Protein AF-A0A3M0ZHJ9-F1 (afdb_monomer_lite)

Radius of gyration: 31.37 Å; chains: 1; bounding box: 35×22×95 Å

Structure (mmCIF, N/CA/C/O backbone):
data_AF-A0A3M0ZHJ9-F1
#
_entry.id   AF-A0A3M0ZHJ9-F1
#
loop_
_atom_site.group_PDB
_atom_site.id
_atom_site.type_symbol
_atom_site.label_atom_id
_atom_site.label_alt_id
_atom_site.label_comp_id
_atom_site.label_asym_id
_atom_site.label_entity_id
_atom_site.label_seq_id
_atom_site.pdbx_PDB_ins_code
_atom_site.Cartn_x
_atom_site.Cartn_y
_atom_site.Cartn_z
_atom_site.occupancy
_atom_site.B_iso_or_equiv
_atom_site.auth_seq_id
_atom_site.auth_comp_id
_atom_site.auth_asym_id
_atom_site.auth_atom_id
_atom_site.pdbx_PDB_model_num
ATOM 1 N N . MET A 1 1 ? 16.906 12.364 71.053 1.00 59.41 1 MET A N 1
ATOM 2 C CA . MET A 1 1 ? 15.802 12.973 70.263 1.00 59.41 1 MET A CA 1
ATOM 3 C C . MET A 1 1 ? 16.184 13.371 68.825 1.00 59.41 1 MET A C 1
ATOM 5 O O . MET A 1 1 ? 15.276 13.589 68.035 1.00 59.41 1 MET A O 1
ATOM 9 N N . GLN A 1 2 ? 17.470 13.441 68.439 1.00 58.84 2 GLN A N 1
ATOM 10 C CA . GLN A 1 2 ? 17.884 13.729 67.048 1.00 58.84 2 GLN A CA 1
ATOM 11 C C . GLN A 1 2 ? 17.603 12.571 66.070 1.00 58.84 2 GLN A C 1
ATOM 13 O O . GLN A 1 2 ? 17.094 12.807 64.980 1.00 58.84 2 GLN A O 1
ATOM 18 N N . ASN A 1 3 ? 17.816 11.319 66.488 1.00 53.69 3 ASN A N 1
ATOM 19 C CA . ASN A 1 3 ? 17.627 10.139 65.626 1.00 53.69 3 ASN A CA 1
ATOM 20 C C . ASN A 1 3 ? 16.161 9.912 65.210 1.00 53.69 3 ASN A C 1
ATOM 22 O O . ASN A 1 3 ? 15.900 9.447 64.108 1.00 53.69 3 ASN A O 1
ATOM 26 N N . LEU A 1 4 ? 15.199 10.314 66.051 1.00 58.31 4 LEU A N 1
ATOM 27 C CA . LEU A 1 4 ? 13.767 10.218 65.743 1.00 58.31 4 LEU A CA 1
ATOM 28 C C . LEU A 1 4 ? 13.344 11.227 64.662 1.00 58.31 4 LEU A C 1
ATOM 30 O O . LEU A 1 4 ? 12.492 10.922 63.836 1.00 58.31 4 LEU A O 1
ATOM 34 N N . LYS A 1 5 ? 13.983 12.406 64.622 1.00 55.62 5 LYS A N 1
ATOM 35 C CA . LYS A 1 5 ? 13.772 13.399 63.559 1.00 55.62 5 LYS A CA 1
ATOM 36 C C . LYS A 1 5 ? 14.356 12.900 62.236 1.00 55.62 5 LYS A C 1
ATOM 38 O O . LYS A 1 5 ? 13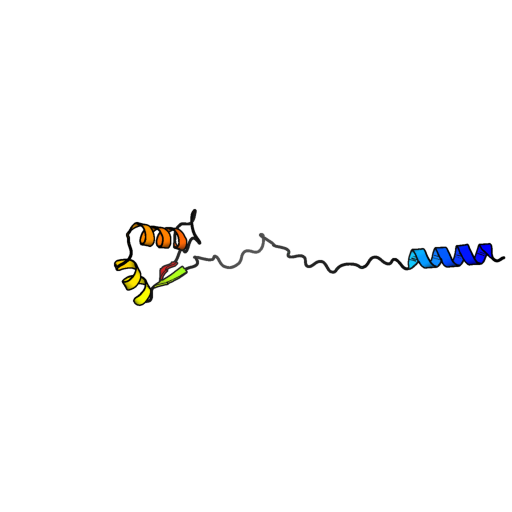.692 12.997 61.220 1.00 55.62 5 LYS A O 1
ATOM 43 N N . ILE A 1 6 ? 15.539 12.288 62.244 1.00 59.97 6 ILE A N 1
ATOM 44 C CA . ILE A 1 6 ? 16.167 11.760 61.019 1.00 59.97 6 ILE A CA 1
ATOM 45 C C . ILE A 1 6 ? 15.297 10.674 60.364 1.00 59.97 6 ILE A C 1
ATOM 47 O O . ILE A 1 6 ? 15.079 10.731 59.159 1.00 59.97 6 ILE A O 1
ATOM 51 N N . VAL A 1 7 ? 14.732 9.751 61.152 1.00 60.94 7 VAL A N 1
ATOM 52 C CA . VAL A 1 7 ? 13.817 8.707 60.646 1.00 60.94 7 VAL A CA 1
ATOM 53 C C . VAL A 1 7 ? 12.505 9.301 60.120 1.00 60.94 7 VAL A C 1
ATOM 55 O O . VAL A 1 7 ? 11.981 8.859 59.100 1.00 60.94 7 VAL A O 1
ATOM 58 N N . PHE A 1 8 ? 11.977 10.334 60.780 1.00 59.47 8 PHE A N 1
ATOM 59 C CA . PHE A 1 8 ? 10.748 10.999 60.340 1.00 59.47 8 PHE A CA 1
ATOM 60 C C . PHE A 1 8 ? 10.941 11.751 59.012 1.00 59.47 8 PHE A C 1
ATOM 62 O O . PHE A 1 8 ? 10.077 11.713 58.139 1.00 59.47 8 PHE A O 1
ATOM 69 N N . TRP A 1 9 ? 12.103 12.383 58.824 1.00 58.12 9 TRP A N 1
ATOM 70 C CA . TRP A 1 9 ? 12.437 13.113 57.599 1.00 58.12 9 TRP A CA 1
ATOM 71 C C . TRP A 1 9 ? 12.842 12.185 56.443 1.00 58.12 9 TRP A C 1
ATOM 73 O O . TRP A 1 9 ? 12.497 12.471 55.298 1.00 58.12 9 TRP A O 1
ATOM 83 N N . SER A 1 10 ? 13.494 11.046 56.712 1.00 58.44 10 SER A N 1
ATOM 84 C CA . SER A 1 10 ? 13.790 10.045 55.675 1.00 58.44 10 SER A CA 1
ATOM 85 C C . SER A 1 10 ? 12.530 9.332 55.173 1.00 58.44 10 SER A C 1
ATOM 87 O O . SER A 1 10 ? 12.410 9.068 53.979 1.00 58.44 10 SER A O 1
ATOM 89 N N . SER A 1 11 ? 11.552 9.098 56.051 1.00 57.66 11 SER A N 1
ATOM 90 C CA . SER A 1 11 ? 10.255 8.508 55.684 1.00 57.66 11 SER A CA 1
ATOM 91 C C . SER A 1 11 ? 9.425 9.438 54.788 1.00 57.66 11 SER A C 1
ATOM 93 O O . SER A 1 11 ? 8.774 8.976 53.853 1.00 57.66 11 SER A O 1
ATOM 95 N N . LEU A 1 12 ? 9.494 10.755 55.022 1.00 57.75 12 LEU A N 1
ATOM 96 C CA . LEU A 1 12 ? 8.829 11.765 54.189 1.00 57.75 12 LEU A CA 1
ATOM 97 C C . LEU A 1 12 ? 9.445 11.852 52.780 1.00 57.75 12 LEU A C 1
ATOM 99 O O . LEU A 1 12 ? 8.729 12.070 51.805 1.00 57.75 12 LEU A O 1
ATOM 103 N N . PHE A 1 13 ? 10.758 11.636 52.660 1.00 55.78 13 PHE A N 1
ATOM 104 C CA . PHE A 1 13 ? 11.470 11.676 51.379 1.00 55.78 13 PHE A CA 1
ATOM 105 C C . PHE A 1 13 ? 11.125 10.483 50.468 1.00 55.78 13 PHE A C 1
ATOM 107 O O . PHE A 1 13 ? 11.060 10.637 49.251 1.00 55.78 13 PHE A O 1
ATOM 114 N N . ILE A 1 14 ? 10.824 9.314 51.046 1.00 57.78 14 ILE A N 1
ATOM 115 C CA . ILE A 1 14 ? 10.428 8.103 50.300 1.00 57.78 14 ILE A CA 1
ATOM 116 C C . ILE A 1 14 ? 9.001 8.223 49.728 1.00 57.78 14 ILE A C 1
ATOM 118 O O . ILE A 1 14 ? 8.706 7.637 48.691 1.00 57.78 14 ILE A O 1
ATOM 122 N N . MET A 1 15 ? 8.119 9.028 50.334 1.00 55.12 15 MET A N 1
ATOM 123 C CA . MET A 1 15 ? 6.789 9.308 49.768 1.00 55.12 15 MET A CA 1
ATOM 124 C C . MET A 1 15 ? 6.796 10.335 48.623 1.00 55.12 15 MET A C 1
ATOM 126 O O . MET A 1 15 ? 5.810 10.426 47.893 1.00 55.12 15 MET A O 1
ATOM 130 N N . LEU A 1 16 ? 7.887 11.087 48.431 1.00 54.47 16 LEU A N 1
ATOM 131 C CA . LEU A 1 16 ? 7.978 12.136 47.406 1.00 54.47 16 LEU A CA 1
ATOM 132 C C . LEU A 1 16 ? 8.478 11.626 46.043 1.00 54.47 16 LEU A C 1
ATOM 134 O O . LEU A 1 16 ? 8.633 12.403 45.106 1.00 54.47 16 LEU A O 1
ATOM 138 N N . THR A 1 17 ? 8.693 10.321 45.893 1.00 59.56 17 THR A N 1
ATOM 139 C CA . THR A 1 17 ? 8.848 9.678 44.584 1.00 59.56 17 THR A CA 1
ATOM 140 C C . THR A 1 17 ? 7.485 9.188 44.099 1.00 59.56 17 THR A C 1
ATOM 142 O O . THR A 1 17 ? 7.280 7.997 43.868 1.00 59.56 17 THR A O 1
ATOM 145 N N . ALA A 1 18 ? 6.520 10.105 43.984 1.00 59.78 18 ALA A N 1
ATOM 146 C CA . ALA A 1 18 ? 5.314 9.838 43.215 1.00 59.78 18 ALA A CA 1
ATOM 147 C C . ALA A 1 18 ? 5.758 9.541 41.776 1.00 59.78 18 ALA A C 1
ATOM 149 O O . ALA A 1 18 ? 6.460 10.346 41.160 1.00 59.78 18 ALA A O 1
ATOM 150 N N . SER A 1 19 ? 5.429 8.351 41.271 1.00 61.03 19 SER A N 1
ATOM 151 C CA . SER A 1 19 ? 5.822 7.931 39.930 1.00 61.03 19 SER A CA 1
ATOM 152 C C . SER A 1 19 ? 5.333 8.959 38.916 1.00 61.03 19 SER A C 1
ATOM 154 O O . SER A 1 19 ? 4.137 9.246 38.862 1.00 61.03 19 SER A O 1
ATOM 156 N N . ALA A 1 20 ? 6.238 9.492 38.098 1.00 62.78 20 ALA A N 1
ATOM 157 C CA . ALA A 1 20 ? 5.864 10.272 36.932 1.00 62.78 20 ALA A CA 1
ATOM 158 C C . ALA A 1 20 ? 5.079 9.358 35.977 1.00 62.78 20 ALA A C 1
ATOM 160 O O . ALA A 1 20 ? 5.658 8.574 35.223 1.00 62.78 20 ALA A O 1
ATOM 161 N N . GLN A 1 21 ? 3.748 9.405 36.062 1.00 65.94 21 GLN A N 1
ATOM 162 C CA . GLN A 1 21 ? 2.854 8.722 35.139 1.00 65.94 21 GLN A CA 1
ATOM 163 C C . GLN A 1 21 ? 3.097 9.339 33.758 1.00 65.94 21 GLN A C 1
ATOM 165 O O . GLN A 1 21 ? 2.709 10.472 33.492 1.00 65.94 21 GLN A O 1
ATOM 170 N N . THR A 1 22 ? 3.817 8.625 32.897 1.00 71.00 22 THR A N 1
ATOM 171 C CA . THR A 1 22 ? 3.999 9.046 31.508 1.00 71.00 22 THR A CA 1
ATOM 172 C C . THR A 1 22 ? 2.674 8.823 30.793 1.00 71.00 22 THR A C 1
ATOM 174 O O . THR A 1 22 ? 2.221 7.681 30.696 1.00 71.00 22 THR A O 1
ATOM 177 N N . ASP A 1 23 ? 2.047 9.894 30.307 1.00 76.38 23 ASP A N 1
ATOM 178 C CA . ASP A 1 23 ? 0.850 9.789 29.475 1.00 76.38 23 ASP A CA 1
ATOM 179 C C . ASP A 1 23 ? 1.195 9.025 28.195 1.00 76.38 23 ASP A C 1
ATOM 181 O O . ASP A 1 23 ? 1.847 9.525 27.275 1.00 76.38 23 ASP A O 1
ATOM 185 N N . ARG A 1 24 ? 0.796 7.753 28.158 1.00 85.62 24 ARG A N 1
ATOM 186 C CA . ARG A 1 24 ? 1.066 6.860 27.038 1.00 85.62 24 ARG A CA 1
ATOM 187 C C . ARG A 1 24 ? -0.095 6.916 26.057 1.00 85.62 24 ARG A C 1
ATOM 189 O O . ARG A 1 24 ? -1.149 6.324 26.301 1.00 85.62 24 ARG A O 1
ATOM 196 N N . LEU A 1 25 ? 0.122 7.560 24.911 1.00 91.25 25 LEU A N 1
ATOM 197 C CA . LEU A 1 25 ? -0.819 7.503 23.796 1.00 91.25 25 LEU A CA 1
ATOM 198 C C . LEU A 1 25 ? -1.055 6.040 23.402 1.00 91.25 25 LEU A C 1
ATOM 200 O O . LEU A 1 25 ? -0.124 5.313 23.059 1.00 91.25 25 LEU A O 1
ATOM 204 N N . THR A 1 26 ? -2.312 5.609 23.467 1.00 92.94 26 THR A N 1
ATOM 205 C CA . THR A 1 26 ? -2.723 4.256 23.088 1.00 92.94 26 THR A CA 1
ATOM 206 C C . THR A 1 26 ? -3.800 4.351 22.016 1.00 92.94 26 THR A C 1
ATOM 208 O O . THR A 1 26 ? -4.840 4.966 22.238 1.00 92.94 26 THR A O 1
ATOM 211 N N . VAL A 1 27 ? -3.562 3.719 20.865 1.00 94.25 27 VAL A N 1
ATOM 212 C CA . VAL A 1 27 ? -4.541 3.596 19.776 1.00 94.25 27 VAL A CA 1
ATOM 213 C C . VAL A 1 27 ? -5.232 2.241 19.897 1.00 94.25 27 VAL A C 1
ATOM 215 O O . VAL A 1 27 ? -4.565 1.210 19.969 1.00 94.25 27 VAL A O 1
ATOM 218 N N . LYS A 1 28 ? -6.568 2.237 19.938 1.00 95.62 28 LYS A N 1
ATOM 219 C CA . LYS A 1 28 ? -7.385 1.016 19.927 1.00 95.62 28 LYS A CA 1
ATOM 220 C C . LYS A 1 28 ? -8.033 0.861 18.556 1.00 95.62 28 LYS A C 1
ATOM 222 O O . LYS A 1 28 ? -8.678 1.791 18.083 1.00 95.62 28 LYS A O 1
ATOM 227 N N . VAL A 1 29 ? -7.871 -0.310 17.949 1.00 95.38 29 VAL A N 1
ATOM 228 C CA . VAL A 1 29 ? -8.539 -0.683 16.698 1.00 95.38 29 VAL A CA 1
ATOM 229 C C . VAL A 1 29 ? -9.664 -1.652 17.039 1.00 95.38 29 VAL A C 1
ATOM 231 O O . VAL A 1 29 ? -9.416 -2.675 17.673 1.00 95.38 29 VAL A O 1
ATOM 234 N N . ASP A 1 30 ? -10.891 -1.319 16.645 1.00 96.38 30 ASP A N 1
ATOM 235 C CA . ASP A 1 30 ? -12.069 -2.165 16.841 1.00 96.38 30 ASP A CA 1
ATOM 236 C C . ASP A 1 30 ? -12.571 -2.698 15.495 1.00 96.38 30 ASP A C 1
ATOM 238 O O . ASP A 1 30 ? -13.199 -1.985 14.714 1.00 96.38 30 ASP A O 1
ATOM 242 N N . CYS A 1 31 ? -12.291 -3.975 15.239 1.00 95.25 31 CYS A N 1
ATOM 243 C CA . CYS A 1 31 ? -12.646 -4.649 13.993 1.00 95.25 31 CYS A CA 1
ATOM 244 C C . CYS A 1 31 ? -14.131 -5.053 13.906 1.00 95.25 31 CYS A C 1
ATOM 246 O O . CYS A 1 31 ? -14.556 -5.538 12.858 1.00 95.25 31 CYS A O 1
ATOM 248 N N . THR A 1 32 ? -14.925 -4.878 14.971 1.00 97.56 32 THR A N 1
ATOM 249 C CA . THR A 1 32 ? -16.369 -5.191 14.959 1.00 97.56 32 THR A CA 1
ATOM 250 C C . THR A 1 32 ? -17.203 -4.088 14.302 1.00 97.56 32 THR A C 1
ATOM 252 O O . THR A 1 32 ? -18.308 -4.344 13.825 1.00 97.56 32 THR A O 1
ATOM 255 N N . HIS A 1 33 ? -16.654 -2.874 14.204 1.00 96.50 33 HIS A N 1
ATOM 256 C CA . HIS A 1 33 ? -17.309 -1.714 13.608 1.00 96.50 33 HIS A CA 1
ATOM 257 C C . HIS A 1 33 ? -16.798 -1.450 12.186 1.00 96.50 33 HIS A C 1
ATOM 259 O O . HIS A 1 33 ? -15.888 -0.648 11.971 1.00 96.50 33 HIS A O 1
ATOM 265 N N . GLN A 1 34 ? -17.417 -2.090 11.195 1.00 96.62 34 GLN A N 1
ATOM 266 C CA . GLN A 1 34 ? -17.074 -1.881 9.785 1.00 96.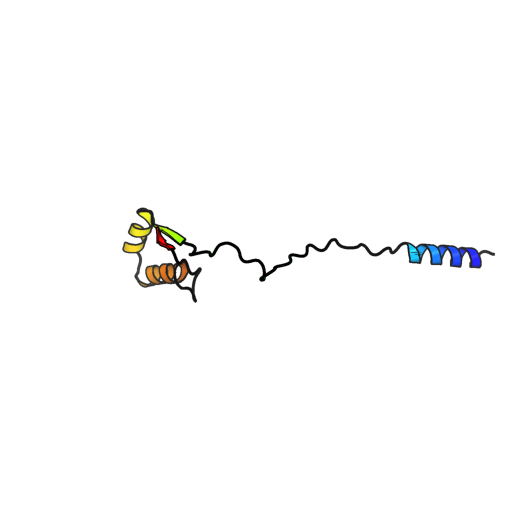62 34 GLN A CA 1
ATOM 267 C C . GLN A 1 34 ? -17.522 -0.497 9.279 1.00 96.62 34 GLN A C 1
ATOM 269 O O . GLN A 1 34 ? -18.539 0.050 9.718 1.00 96.62 34 GLN A O 1
ATOM 274 N N . LYS A 1 35 ? -16.740 0.082 8.360 1.00 95.31 35 LYS A N 1
ATOM 275 C CA . LYS A 1 35 ? -17.004 1.374 7.700 1.00 95.31 35 LYS A CA 1
ATOM 276 C C . LYS A 1 35 ? -17.002 1.188 6.179 1.00 95.31 35 LYS A C 1
ATOM 278 O O . LYS A 1 35 ? -17.456 0.156 5.698 1.00 95.31 35 LYS A O 1
ATOM 283 N N . GLN A 1 36 ? -16.544 2.181 5.419 1.00 97.44 36 GLN A N 1
ATOM 284 C CA . GLN A 1 36 ? -16.439 2.068 3.971 1.00 97.44 36 GLN A CA 1
ATOM 285 C C . GLN A 1 36 ? -15.421 1.000 3.557 1.00 97.44 36 GLN A C 1
ATOM 287 O O . GLN A 1 36 ? -14.404 0.798 4.223 1.00 97.44 36 GLN A O 1
ATOM 292 N N . VAL A 1 37 ? -15.683 0.368 2.417 1.00 96.94 37 VAL A N 1
ATOM 293 C CA . VAL A 1 37 ? -14.691 -0.433 1.702 1.00 96.94 37 VAL A CA 1
ATOM 294 C C . VAL A 1 37 ? -13.862 0.515 0.843 1.00 96.94 37 VAL A C 1
ATOM 296 O O . VAL A 1 37 ? -14.396 1.449 0.249 1.00 96.94 37 VAL A O 1
ATOM 299 N N . ILE A 1 38 ? -12.549 0.307 0.827 1.00 96.62 38 ILE A N 1
ATOM 300 C CA . ILE A 1 38 ? -11.635 1.076 -0.012 1.00 96.62 38 ILE A CA 1
ATOM 301 C C . ILE A 1 38 ? -11.375 0.269 -1.278 1.00 96.62 38 ILE A C 1
ATOM 303 O O . ILE A 1 38 ? -10.795 -0.811 -1.203 1.00 96.62 38 ILE A O 1
ATOM 307 N N . ASP A 1 39 ? -11.789 0.804 -2.425 1.00 96.19 39 ASP A N 1
ATOM 308 C CA . ASP A 1 39 ? -11.616 0.140 -3.723 1.00 96.19 39 ASP A CA 1
ATOM 309 C C . ASP A 1 39 ? -10.147 0.095 -4.159 1.00 96.19 39 ASP A C 1
ATOM 311 O O . ASP A 1 39 ? -9.699 -0.846 -4.815 1.00 96.19 39 ASP A O 1
ATOM 315 N N . GLY A 1 40 ? -9.371 1.118 -3.795 1.00 95.31 40 GLY A N 1
ATOM 316 C CA . GLY A 1 40 ? -7.969 1.182 -4.161 1.00 95.31 40 GLY A CA 1
ATOM 317 C C . GLY A 1 40 ? -7.329 2.549 -4.004 1.00 95.31 40 GLY A C 1
ATOM 318 O O . GLY A 1 40 ? -7.977 3.546 -3.686 1.00 95.31 40 GLY A O 1
ATOM 319 N N . PHE A 1 41 ? -6.033 2.576 -4.288 1.00 95.62 41 PHE A N 1
ATOM 320 C CA . PHE A 1 41 ? -5.231 3.789 -4.383 1.00 95.62 41 PHE A CA 1
ATOM 321 C C . PHE A 1 41 ? -4.521 3.8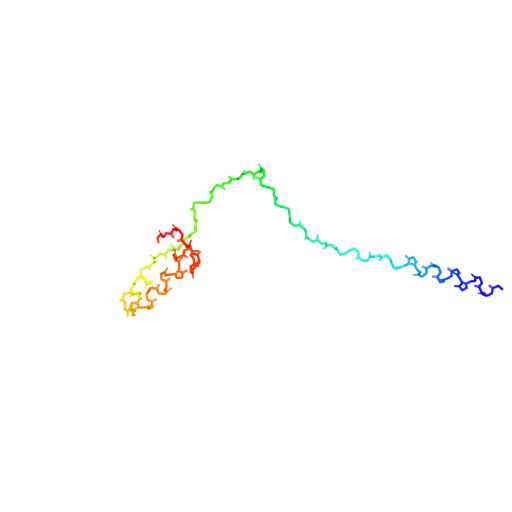00 -5.727 1.00 95.62 41 PHE A C 1
ATOM 323 O O . PHE A 1 41 ? -4.167 2.751 -6.267 1.00 95.62 41 PHE A O 1
ATOM 330 N N . GLY A 1 42 ? -4.326 4.989 -6.284 1.00 93.31 42 GLY A N 1
ATOM 331 C CA . GLY A 1 42 ? -3.855 5.110 -7.649 1.00 93.31 42 GLY A CA 1
ATOM 332 C C . GLY A 1 42 ? -3.057 6.357 -7.939 1.00 93.31 42 GLY A C 1
ATOM 333 O O . GLY A 1 42 ? -2.977 7.281 -7.131 1.00 93.31 42 GLY A O 1
ATOM 334 N N . ALA A 1 43 ? -2.505 6.367 -9.144 1.00 87.12 43 ALA A N 1
ATOM 335 C CA . ALA A 1 43 ? -1.826 7.509 -9.728 1.00 87.12 43 ALA A CA 1
ATOM 336 C C . ALA A 1 43 ? -2.628 8.043 -10.918 1.00 87.12 43 ALA A C 1
ATOM 338 O O . ALA A 1 43 ? -3.497 7.359 -11.462 1.00 87.12 43 ALA A O 1
ATOM 339 N N . CYS A 1 44 ? -2.312 9.266 -11.341 1.00 87.06 44 CYS A N 1
ATOM 340 C CA . CYS A 1 44 ? -2.789 9.783 -12.616 1.00 87.06 44 CYS A CA 1
ATOM 341 C C . CYS A 1 44 ? -1.658 9.821 -13.640 1.00 87.06 44 CYS A C 1
ATOM 343 O O . CYS A 1 44 ? -0.508 10.127 -13.305 1.00 87.06 44 CYS A O 1
ATOM 345 N N . SER A 1 45 ? -1.987 9.540 -14.895 1.00 78.94 45 SER A N 1
ATOM 346 C CA . SER A 1 45 ? -1.071 9.728 -16.013 1.00 78.94 45 SER A CA 1
ATOM 347 C C . SER A 1 45 ? -1.423 11.015 -16.757 1.00 78.94 45 SER A C 1
ATOM 349 O O . SER A 1 45 ? -2.317 11.073 -17.594 1.00 78.94 45 SER A O 1
ATOM 351 N N . ALA A 1 46 ? -0.699 12.092 -16.456 1.00 67.88 46 ALA A N 1
ATOM 352 C CA . ALA A 1 46 ? -0.687 13.268 -17.321 1.00 67.88 46 ALA A CA 1
ATOM 353 C C . ALA A 1 46 ? 0.300 13.041 -18.477 1.00 67.88 46 ALA A C 1
ATOM 355 O O . ALA A 1 46 ? 1.243 12.264 -18.368 1.00 67.88 46 ALA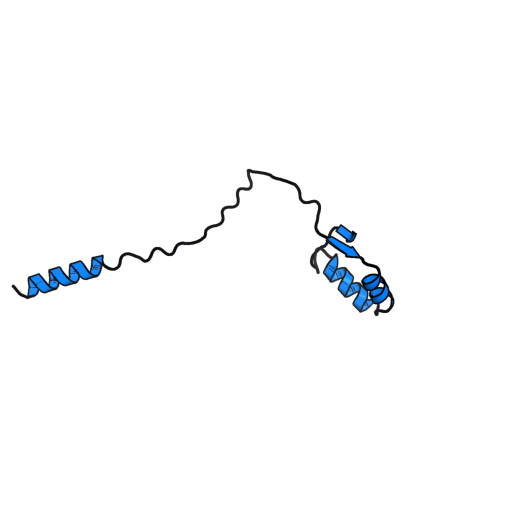 A O 1
ATOM 356 N N . TRP A 1 47 ? 0.110 13.717 -19.607 1.00 61.34 47 TRP A N 1
ATOM 357 C CA . TRP A 1 47 ? 0.749 13.387 -20.893 1.00 61.34 47 TRP A CA 1
ATOM 358 C C . TRP A 1 47 ? 2.291 13.324 -20.884 1.00 61.34 47 TRP A C 1
ATOM 360 O O . TRP A 1 47 ? 2.899 12.717 -21.767 1.00 61.34 47 TRP A O 1
ATOM 370 N N . TYR A 1 48 ? 2.939 13.973 -19.917 1.00 70.31 48 TYR A N 1
ATOM 371 C CA . TYR A 1 48 ? 4.393 14.071 -19.820 1.00 70.31 48 TYR A CA 1
ATOM 372 C C . TYR A 1 48 ? 5.071 12.770 -19.337 1.00 70.31 48 TYR A C 1
ATOM 374 O O . TYR A 1 48 ? 5.949 12.283 -20.054 1.00 70.31 48 TYR A O 1
ATOM 382 N N . PRO A 1 49 ? 4.655 12.142 -18.215 1.00 69.12 49 PRO A N 1
ATOM 383 C CA . PRO A 1 49 ? 5.187 10.844 -17.792 1.00 69.12 49 PRO A CA 1
ATOM 384 C C . PRO A 1 49 ? 5.129 9.762 -18.879 1.00 69.12 49 PRO A C 1
ATOM 386 O O . PRO A 1 49 ? 6.104 9.043 -19.073 1.00 69.12 49 PRO A O 1
ATOM 389 N N . HIS A 1 50 ? 4.048 9.699 -19.661 1.00 72.06 50 HIS A N 1
ATOM 390 C CA . HIS A 1 50 ? 3.922 8.721 -20.746 1.00 72.06 50 HIS A CA 1
ATOM 391 C C . HIS A 1 50 ? 4.973 8.922 -21.852 1.00 72.06 50 HIS A C 1
ATOM 393 O O . HIS A 1 50 ? 5.611 7.965 -22.291 1.00 72.06 50 HIS A O 1
ATOM 399 N N . ARG A 1 51 ? 5.220 10.175 -22.266 1.00 77.06 51 ARG A N 1
ATOM 400 C CA . ARG A 1 51 ? 6.255 10.484 -23.268 1.00 77.06 51 ARG A CA 1
ATOM 401 C C . ARG A 1 51 ? 7.665 10.180 -22.771 1.00 77.06 51 ARG A C 1
ATOM 403 O O . ARG A 1 51 ? 8.485 9.702 -23.549 1.00 77.06 51 ARG A O 1
ATOM 410 N N . MET A 1 52 ? 7.931 10.415 -21.489 1.00 79.81 52 MET A N 1
ATOM 411 C CA . MET A 1 52 ? 9.212 10.066 -20.871 1.00 79.81 52 MET A CA 1
ATOM 412 C C . MET A 1 52 ? 9.425 8.554 -20.820 1.00 79.81 52 MET A C 1
ATOM 414 O O . MET A 1 52 ? 10.513 8.089 -21.145 1.00 79.81 52 MET A O 1
ATOM 418 N N . MET A 1 53 ? 8.389 7.773 -20.512 1.00 81.38 53 MET A N 1
ATOM 419 C CA . MET A 1 53 ? 8.503 6.313 -20.501 1.00 81.38 53 MET A CA 1
ATOM 420 C C . MET A 1 53 ? 8.811 5.736 -21.889 1.00 81.38 53 MET A C 1
ATOM 422 O O . MET A 1 53 ? 9.608 4.806 -21.989 1.00 81.38 53 MET A O 1
ATOM 426 N N . MET A 1 54 ? 8.252 6.290 -22.971 1.00 82.00 54 MET A N 1
ATOM 427 C CA . MET A 1 54 ? 8.491 5.768 -24.327 1.00 82.00 54 MET A CA 1
ATOM 428 C C . MET A 1 54 ? 9.960 5.811 -24.765 1.00 82.00 54 MET A C 1
ATOM 430 O O . MET A 1 54 ? 10.397 4.930 -25.501 1.00 82.00 54 MET A O 1
ATOM 434 N N . VAL A 1 55 ? 10.722 6.810 -24.315 1.00 89.62 55 VAL A N 1
ATOM 435 C CA . VAL A 1 55 ? 12.136 6.979 -24.695 1.00 89.62 55 VAL A CA 1
ATOM 436 C C . VAL A 1 55 ? 13.109 6.287 -23.735 1.00 89.62 55 VAL A C 1
ATOM 438 O O . VAL A 1 55 ? 14.306 6.236 -24.009 1.00 89.62 55 VAL A O 1
ATOM 441 N N . MET A 1 56 ? 12.620 5.746 -22.616 1.00 89.88 56 MET A N 1
ATOM 442 C CA . MET A 1 56 ? 13.449 5.011 -21.657 1.00 89.88 56 MET A CA 1
ATOM 443 C C . MET A 1 56 ? 13.828 3.616 -22.179 1.00 89.88 56 MET A C 1
ATOM 445 O O . MET A 1 56 ? 13.073 3.014 -22.945 1.00 89.88 56 MET A O 1
ATOM 449 N N . PRO A 1 57 ? 14.954 3.039 -21.726 1.00 95.06 57 PRO A N 1
ATOM 450 C CA . PRO A 1 57 ? 15.232 1.617 -21.893 1.00 95.06 57 PRO A CA 1
ATOM 451 C C . PRO A 1 57 ? 14.130 0.744 -21.278 1.00 95.06 57 PRO A C 1
ATOM 453 O O . PRO A 1 57 ? 13.528 1.098 -20.262 1.00 95.06 57 PRO A O 1
ATOM 456 N N . GLU A 1 58 ? 13.898 -0.431 -21.859 1.00 92.94 58 GLU A N 1
ATOM 457 C CA . GLU A 1 58 ? 12.860 -1.362 -21.399 1.00 92.94 58 GLU A CA 1
ATOM 458 C C . GLU A 1 58 ? 13.035 -1.776 -19.936 1.00 92.94 58 GLU A C 1
ATOM 460 O O . GLU A 1 58 ? 12.071 -1.760 -19.175 1.00 92.94 58 GLU A O 1
ATOM 465 N N . SER A 1 59 ? 14.273 -2.042 -19.515 1.00 94.38 59 SER A N 1
ATOM 466 C CA . SER A 1 59 ? 14.587 -2.389 -18.126 1.00 94.38 59 SER A CA 1
ATOM 467 C C . SER A 1 59 ? 14.180 -1.295 -17.136 1.00 94.38 59 SER A C 1
ATOM 469 O O . SER A 1 59 ? 13.685 -1.595 -16.052 1.00 94.38 59 SER A O 1
ATOM 471 N N . GLN A 1 60 ? 14.331 -0.023 -17.512 1.00 93.94 60 GLN A N 1
ATOM 472 C CA . GLN A 1 60 ? 13.951 1.108 -16.664 1.00 93.94 60 GLN A CA 1
ATOM 473 C C . GLN A 1 60 ? 12.436 1.308 -16.633 1.00 93.94 60 GLN A C 1
ATOM 475 O O . GLN A 1 60 ? 11.876 1.533 -15.561 1.00 93.94 60 GLN A O 1
ATOM 480 N N . ARG A 1 61 ? 11.754 1.162 -17.779 1.00 92.38 61 ARG A N 1
ATOM 481 C CA . ARG A 1 61 ? 10.283 1.164 -17.811 1.00 92.38 61 ARG A CA 1
ATOM 482 C C . ARG A 1 61 ? 9.715 0.078 -16.907 1.00 92.38 61 ARG A C 1
ATOM 484 O O . ARG A 1 61 ? 8.819 0.364 -16.119 1.00 92.38 61 ARG A O 1
ATOM 491 N N . GLN A 1 62 ? 10.247 -1.139 -17.008 1.00 93.75 62 GLN A N 1
ATOM 492 C CA . GLN A 1 62 ? 9.768 -2.260 -16.211 1.00 93.75 62 GLN A CA 1
ATOM 493 C C . GLN A 1 62 ? 10.008 -2.024 -14.721 1.00 93.75 62 GLN A C 1
ATOM 495 O O . GLN A 1 62 ? 9.113 -2.277 -13.928 1.00 93.75 62 GLN A O 1
ATOM 500 N N . ALA A 1 63 ? 11.160 -1.468 -14.333 1.00 94.06 63 ALA A N 1
ATOM 501 C CA . ALA A 1 63 ? 11.424 -1.123 -12.937 1.00 94.06 63 ALA A CA 1
ATOM 502 C C . ALA A 1 63 ? 10.412 -0.102 -12.381 1.00 94.06 63 ALA A C 1
ATOM 504 O O . ALA A 1 63 ? 9.957 -0.243 -11.248 1.00 94.06 63 ALA A O 1
ATOM 505 N N . ILE A 1 64 ? 10.021 0.898 -13.180 1.00 91.94 64 ILE A N 1
ATOM 506 C CA . ILE A 1 64 ? 9.001 1.886 -12.792 1.00 91.94 64 ILE A CA 1
ATOM 507 C C . ILE A 1 64 ? 7.620 1.230 -12.672 1.00 91.94 64 ILE A C 1
ATOM 509 O O . ILE A 1 64 ? 6.899 1.495 -11.712 1.00 91.94 64 ILE A O 1
ATOM 513 N N . LEU A 1 65 ? 7.249 0.369 -13.622 1.00 91.44 65 LEU A N 1
ATOM 514 C CA . LEU A 1 65 ? 5.970 -0.343 -13.588 1.00 91.44 65 LEU A CA 1
ATOM 515 C C . LEU A 1 65 ? 5.887 -1.313 -12.406 1.00 91.44 65 LEU A C 1
ATOM 517 O O . LEU A 1 65 ? 4.873 -1.326 -11.712 1.00 91.44 65 LEU A O 1
ATOM 521 N N . ASP A 1 66 ? 6.957 -2.062 -12.136 1.00 96.19 66 ASP A N 1
ATOM 522 C CA . ASP A 1 66 ? 7.057 -2.943 -10.973 1.00 96.19 66 ASP A CA 1
ATOM 523 C C . ASP A 1 66 ? 6.933 -2.127 -9.682 1.00 96.19 66 ASP A C 1
ATOM 525 O O . ASP A 1 66 ? 6.153 -2.484 -8.804 1.00 96.19 66 ASP A O 1
ATOM 529 N N . PHE A 1 67 ? 7.632 -0.996 -9.579 1.00 94.69 67 PHE A N 1
ATOM 530 C CA . PHE A 1 67 ? 7.540 -0.136 -8.402 1.00 94.69 67 PHE A CA 1
ATOM 531 C C . PHE A 1 67 ? 6.125 0.418 -8.178 1.00 94.69 67 PHE A C 1
ATOM 533 O O . PHE A 1 67 ? 5.658 0.448 -7.042 1.00 94.69 67 PHE A O 1
ATOM 540 N N . LEU A 1 68 ? 5.438 0.862 -9.233 1.00 93.25 68 LEU A N 1
ATOM 541 C CA . LEU A 1 68 ? 4.123 1.494 -9.103 1.00 93.25 68 LEU A CA 1
ATOM 542 C C . LEU A 1 68 ? 2.993 0.479 -8.908 1.00 93.25 68 LEU A C 1
ATOM 544 O O . LEU A 1 68 ? 2.124 0.697 -8.068 1.00 93.25 68 LEU A O 1
ATOM 548 N N . PHE A 1 69 ? 2.992 -0.615 -9.668 1.00 94.25 69 PHE A N 1
ATOM 549 C CA . PHE A 1 69 ? 1.818 -1.481 -9.813 1.00 94.25 69 PHE A CA 1
ATOM 550 C C . PHE A 1 69 ? 2.027 -2.911 -9.312 1.00 94.25 69 PHE A C 1
ATOM 552 O O . PHE A 1 69 ? 1.045 -3.634 -9.157 1.00 94.25 69 PHE A O 1
ATOM 559 N N . SER A 1 70 ? 3.261 -3.350 -9.030 1.00 96.19 70 SER A N 1
ATOM 560 C CA . SER A 1 70 ? 3.448 -4.670 -8.420 1.00 96.19 70 SER A CA 1
ATOM 561 C C . SER A 1 70 ? 2.953 -4.648 -6.970 1.00 96.19 70 SER A C 1
ATOM 563 O O . SER A 1 70 ? 3.437 -3.826 -6.187 1.00 96.19 70 SER A O 1
ATOM 565 N N . PRO A 1 71 ? 2.056 -5.567 -6.572 1.00 94.81 71 PRO A N 1
ATOM 566 C CA . PRO A 1 71 ? 1.656 -5.713 -5.174 1.00 94.81 71 PRO A CA 1
ATOM 567 C C . PRO A 1 71 ? 2.759 -6.338 -4.306 1.00 94.81 71 PRO A C 1
ATOM 569 O O . PRO A 1 71 ? 2.708 -6.235 -3.086 1.00 94.81 71 PRO A O 1
ATOM 572 N N . GLU A 1 72 ? 3.750 -6.991 -4.921 1.00 96.62 72 GLU A N 1
ATOM 573 C CA . GLU A 1 72 ? 4.821 -7.702 -4.212 1.00 96.62 72 GLU A CA 1
ATOM 574 C C . GLU A 1 72 ? 6.127 -6.906 -4.167 1.00 96.62 72 GLU A C 1
ATOM 576 O O . GLU A 1 72 ? 6.847 -6.943 -3.171 1.00 96.62 72 GLU A O 1
ATOM 581 N N . LYS A 1 73 ? 6.453 -6.192 -5.251 1.00 95.62 73 LYS A N 1
ATOM 582 C CA . LYS A 1 73 ? 7.735 -5.484 -5.404 1.00 95.62 73 LYS A CA 1
ATOM 583 C C . LYS A 1 73 ? 7.630 -3.971 -5.207 1.00 95.62 73 LYS A C 1
ATOM 585 O O . LYS A 1 73 ? 8.657 -3.294 -5.187 1.00 95.62 73 LYS A O 1
ATOM 59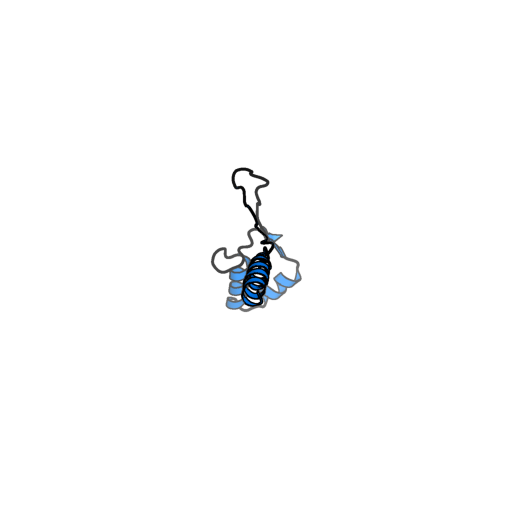0 N N . GLY A 1 74 ? 6.412 -3.441 -5.129 1.00 95.31 74 GLY A N 1
ATOM 591 C CA . GLY A 1 74 ? 6.131 -2.017 -5.237 1.00 95.31 74 GLY A CA 1
ATOM 592 C C . GLY A 1 74 ? 5.075 -1.525 -4.257 1.00 95.31 74 GLY A C 1
ATOM 593 O O . GLY A 1 74 ? 4.738 -2.188 -3.279 1.00 95.31 74 GLY A O 1
ATOM 594 N N . ILE A 1 75 ? 4.552 -0.331 -4.530 1.00 95.62 75 ILE A N 1
ATOM 595 C CA . ILE A 1 75 ? 3.512 0.313 -3.714 1.00 95.62 75 ILE A CA 1
ATOM 596 C C . ILE A 1 75 ? 2.097 -0.191 -4.037 1.00 95.62 75 ILE A C 1
ATOM 598 O O . ILE A 1 75 ? 1.146 0.216 -3.374 1.00 95.62 75 ILE A O 1
ATOM 602 N N . GLY A 1 76 ? 1.954 -1.056 -5.048 1.00 96.25 76 GLY A N 1
ATOM 603 C CA . GLY A 1 76 ? 0.707 -1.752 -5.355 1.00 96.25 76 GLY A CA 1
ATOM 604 C C . GLY A 1 76 ? -0.462 -0.837 -5.720 1.00 96.25 76 GLY A C 1
ATOM 605 O O . GLY A 1 76 ? -1.582 -1.089 -5.274 1.00 96.25 76 GLY A O 1
ATOM 606 N N . CYS A 1 77 ? -0.238 0.222 -6.508 1.00 96.00 77 CYS A N 1
ATOM 607 C CA . CYS A 1 77 ? -1.341 1.024 -7.035 1.00 96.00 77 CYS A CA 1
ATOM 608 C C . CYS A 1 77 ? -2.320 0.124 -7.799 1.00 96.00 77 CYS A C 1
ATOM 610 O O . CYS A 1 77 ? -1.934 -0.597 -8.715 1.00 96.00 77 CYS A O 1
ATOM 612 N N . SER A 1 78 ? -3.597 0.200 -7.440 1.00 95.81 78 SER A N 1
ATOM 613 C CA . SER A 1 78 ? -4.671 -0.587 -8.049 1.00 95.81 78 SER A CA 1
ATOM 614 C C . SER A 1 78 ? -5.575 0.242 -8.963 1.00 95.81 78 SER A C 1
ATOM 616 O O . SER A 1 78 ? -6.446 -0.306 -9.632 1.00 95.81 78 SER A O 1
ATOM 618 N N . ILE A 1 79 ? -5.362 1.562 -9.018 1.00 94.56 79 ILE A N 1
ATOM 619 C CA . ILE A 1 79 ? -6.122 2.496 -9.854 1.00 94.56 79 ILE A CA 1
ATOM 620 C C . ILE A 1 79 ? -5.151 3.334 -10.705 1.00 94.56 79 ILE A C 1
ATOM 622 O O . ILE A 1 79 ? -4.120 3.802 -10.221 1.00 94.56 79 ILE A O 1
ATOM 626 N N . LEU A 1 80 ? -5.493 3.562 -11.975 1.00 91.00 80 LEU A N 1
ATOM 627 C CA . LEU A 1 80 ? -4.816 4.506 -12.868 1.00 91.00 80 LEU A CA 1
ATOM 628 C C . LEU A 1 80 ? -5.866 5.413 -13.516 1.00 91.00 80 LEU A C 1
ATOM 630 O O . LEU A 1 80 ? -6.874 4.912 -14.016 1.00 91.00 80 LEU A O 1
ATOM 634 N N . ARG A 1 81 ? -5.637 6.729 -13.492 1.00 86.62 81 ARG A N 1
ATOM 635 C CA . ARG A 1 81 ? -6.552 7.734 -14.055 1.00 86.62 81 ARG A CA 1
ATOM 636 C C . ARG A 1 81 ? -5.898 8.640 -15.091 1.00 86.62 81 ARG A C 1
A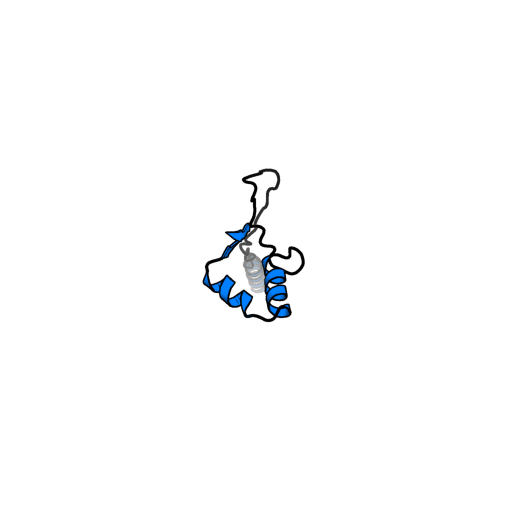TOM 638 O O . ARG A 1 81 ? -4.700 8.965 -14.938 1.00 86.62 81 ARG A O 1
#

pLDDT: mean 81.83, std 15.78, range [53.69, 97.56]

Secondary structure (DSSP, 8-state):
-HHHHHHHHHHHHHHT--------------TTS--PPP---EE---HHHHHHHHHS-HHHHHHHHHHHH-TTTS----EE-

Sequence (81 aa):
MQNLKIVFWSSLFIMLTASAQTDRLTVKVDCTHQKQVIDGFGACSAWYPHRMMMVMPESQRQAILDFLFSPEKGIGCSILR

Foldseek 3Di:
DVVVVVVVVVVVVVVVPPDPPDPDDDDDDDPVDDDDDDPWAADEDDPVVVVVLVPDDPVVNVVVCCQHCPPVRHPNGPDYD